Protein AF-Q9BJE9-F1 (afdb_monomer_lite)

Sequence (160 aa):
PRRQELCLFYVADTNETKKIDNENKLRDGFIKTAAAETFLAWHYYKIKNGNVASKLDEELKDICLDTDISKKVGIVKNAKGKIDEIFPNIDGKTDEKKREEFWKENGKEIWKGMLCALSYDTTKKNMDYEAQKELNSNYNYNTIKDDLADFATRPQFLRW

Structure (mmCIF, N/CA/C/O backbone):
data_AF-Q9BJE9-F1
#
_entry.id   AF-Q9BJE9-F1
#
loop_
_atom_site.group_PDB
_atom_site.id
_atom_site.type_symbol
_atom_site.label_atom_id
_atom_site.label_alt_id
_atom_site.label_comp_id
_atom_site.label_asym_id
_atom_site.label_entity_id
_atom_site.label_seq_id
_atom_site.pdbx_PDB_ins_code
_atom_site.Cartn_x
_atom_site.Cartn_y
_atom_site.Cartn_z
_atom_site.occupancy
_atom_site.B_iso_or_equiv
_atom_site.auth_seq_id
_atom_site.auth_comp_id
_atom_site.auth_asym_id
_atom_site.auth_atom_id
_atom_site.pdbx_PDB_model_num
ATOM 1 N N . PRO A 1 1 ? -10.547 2.353 -20.209 1.00 47.81 1 PRO A N 1
ATOM 2 C CA . PRO A 1 1 ? -10.636 2.869 -18.820 1.00 47.81 1 PRO A CA 1
ATOM 3 C C . PRO A 1 1 ? -9.711 2.064 -17.888 1.00 47.81 1 PRO A C 1
ATOM 5 O O . PRO A 1 1 ? -10.017 0.917 -17.588 1.00 47.81 1 PRO A O 1
ATOM 8 N N . ARG A 1 2 ? -8.562 2.636 -17.483 1.00 48.31 2 ARG A N 1
ATOM 9 C CA . ARG A 1 2 ? -7.535 1.979 -16.634 1.00 48.31 2 ARG A CA 1
ATOM 10 C C . ARG A 1 2 ? -8.103 1.443 -15.304 1.00 48.31 2 ARG A C 1
ATOM 12 O O . ARG A 1 2 ? -7.612 0.455 -14.785 1.00 48.31 2 ARG A O 1
ATOM 19 N N . ARG A 1 3 ? -9.187 2.046 -14.801 1.00 53.94 3 ARG A N 1
ATOM 20 C CA . ARG A 1 3 ? -9.791 1.779 -13.481 1.00 53.94 3 ARG A CA 1
ATOM 21 C C . ARG A 1 3 ? -10.929 0.765 -13.436 1.00 53.94 3 ARG A C 1
ATOM 23 O O . ARG A 1 3 ? -11.675 0.712 -12.464 1.00 53.94 3 ARG A O 1
ATOM 30 N N . GLN A 1 4 ? -11.081 -0.066 -14.463 1.00 47.44 4 GLN A N 1
ATOM 31 C CA . GLN A 1 4 ? -11.948 -1.238 -14.315 1.00 47.44 4 GLN A CA 1
ATOM 32 C C . GLN A 1 4 ? -11.358 -2.223 -13.284 1.00 47.44 4 GLN A C 1
ATOM 34 O O . GLN A 1 4 ? -12.118 -2.945 -12.639 1.00 47.44 4 GLN A O 1
ATOM 39 N N . GLU A 1 5 ? -10.034 -2.188 -13.044 1.00 59.75 5 GLU A N 1
ATOM 40 C CA . GLU A 1 5 ? -9.321 -3.198 -12.257 1.00 59.75 5 GLU A CA 1
ATOM 41 C C . GLU A 1 5 ? -8.317 -2.662 -11.199 1.00 59.75 5 GLU A C 1
ATOM 43 O O . GLU A 1 5 ? -7.134 -2.917 -11.303 1.00 59.75 5 GLU A O 1
ATOM 48 N N . LEU A 1 6 ? -8.771 -2.002 -10.120 1.00 70.06 6 LEU A N 1
ATOM 49 C CA . LEU A 1 6 ? -7.932 -1.719 -8.930 1.00 70.06 6 LEU A CA 1
ATOM 50 C C . LEU A 1 6 ? -7.443 -3.001 -8.217 1.00 70.06 6 LEU A C 1
ATOM 52 O O . LEU A 1 6 ? -8.275 -3.843 -7.842 1.00 70.06 6 LEU A O 1
ATOM 56 N N . CYS A 1 7 ? -6.144 -3.141 -7.971 1.00 76.25 7 CYS A N 1
ATOM 57 C CA . CYS A 1 7 ? -5.572 -4.203 -7.152 1.00 76.25 7 CYS A CA 1
ATOM 58 C C . CYS A 1 7 ? -5.843 -3.907 -5.673 1.00 76.25 7 CYS A C 1
ATOM 60 O O . CYS A 1 7 ? -5.271 -2.986 -5.113 1.00 76.25 7 CYS A O 1
ATOM 62 N N . LEU A 1 8 ? -6.729 -4.685 -5.042 1.00 79.94 8 LEU A N 1
ATOM 63 C CA . LEU A 1 8 ? -6.997 -4.669 -3.590 1.00 79.94 8 LEU A CA 1
ATOM 64 C C . LEU A 1 8 ? -6.805 -6.047 -2.958 1.00 79.94 8 LEU A C 1
ATOM 66 O O . LEU A 1 8 ? -7.255 -6.288 -1.843 1.00 79.94 8 LEU A O 1
ATOM 70 N N . PHE A 1 9 ? -6.185 -6.975 -3.687 1.00 85.88 9 PHE A N 1
ATOM 71 C CA . PHE A 1 9 ? -6.152 -8.393 -3.338 1.00 85.88 9 PHE A CA 1
ATOM 72 C C . PHE A 1 9 ? -5.727 -8.624 -1.881 1.00 85.88 9 PHE A C 1
ATOM 74 O O . PHE A 1 9 ? -6.448 -9.269 -1.128 1.00 85.88 9 PHE A O 1
ATOM 81 N N . TYR A 1 10 ? -4.637 -7.993 -1.441 1.00 89.38 10 TYR A N 1
ATOM 82 C CA . TYR A 1 10 ? -4.082 -8.206 -0.102 1.00 89.38 10 TYR A CA 1
ATOM 83 C C . TYR A 1 10 ? -4.904 -7.614 1.047 1.00 89.38 10 TYR A C 1
ATOM 85 O O . TYR A 1 10 ? -4.629 -7.941 2.196 1.00 89.38 10 TYR A O 1
ATOM 93 N N . VAL A 1 11 ? -5.902 -6.772 0.764 1.00 87.69 11 VAL A N 1
ATOM 94 C CA . VAL A 1 11 ? -6.788 -6.175 1.780 1.00 87.69 11 VAL A CA 1
ATOM 95 C C . VAL A 1 11 ? -8.262 -6.533 1.586 1.00 87.69 11 VAL A C 1
ATOM 97 O O . VAL A 1 11 ? -9.071 -6.232 2.453 1.00 87.69 11 VAL A O 1
ATOM 100 N N . ALA A 1 12 ? -8.630 -7.189 0.483 1.00 86.50 12 ALA A N 1
ATOM 101 C CA . ALA A 1 12 ? -10.023 -7.464 0.122 1.00 86.50 12 ALA A CA 1
ATOM 102 C C . ALA A 1 12 ? -10.329 -8.931 -0.207 1.00 86.50 12 ALA A C 1
ATOM 104 O O . ALA A 1 12 ? -11.498 -9.331 -0.175 1.00 86.50 12 ALA A O 1
ATOM 105 N N . ASP A 1 13 ? -9.318 -9.730 -0.560 1.00 90.19 13 ASP A N 1
ATOM 106 C CA . ASP A 1 13 ? -9.500 -11.161 -0.791 1.00 90.19 13 ASP A CA 1
ATOM 107 C C . ASP A 1 13 ? -9.857 -11.876 0.518 1.00 90.19 13 ASP A C 1
ATOM 109 O O . ASP A 1 13 ? -9.326 -11.572 1.587 1.00 90.19 13 ASP A O 1
ATOM 113 N N . THR A 1 14 ? -10.762 -12.851 0.460 1.00 88.38 14 THR A N 1
ATOM 114 C CA . THR A 1 14 ? -11.252 -13.552 1.655 1.00 88.38 14 THR A CA 1
ATOM 115 C C . THR A 1 14 ? -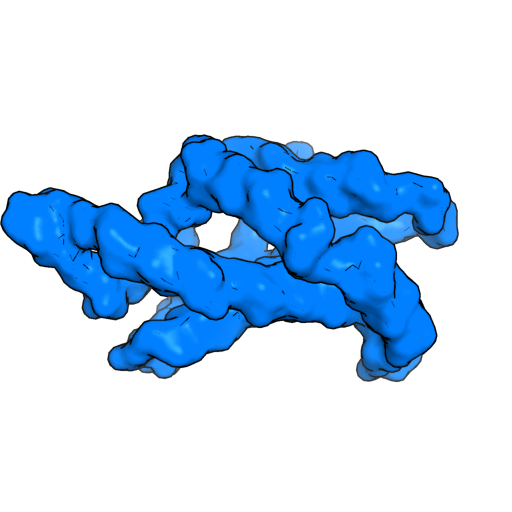10.157 -14.337 2.383 1.00 88.38 14 THR A C 1
ATOM 117 O O . THR A 1 14 ? -10.215 -14.477 3.604 1.00 88.38 14 THR A O 1
ATOM 120 N N . ASN A 1 15 ? -9.158 -14.866 1.678 1.00 90.75 15 ASN A N 1
ATOM 121 C CA . ASN A 1 15 ? -8.061 -15.605 2.300 1.00 90.75 15 ASN A CA 1
ATOM 122 C C . ASN A 1 15 ? -6.976 -14.667 2.830 1.00 90.75 15 ASN A C 1
ATOM 124 O O . ASN A 1 15 ? -6.401 -14.952 3.879 1.00 90.75 15 ASN A O 1
ATOM 128 N N . GLU A 1 16 ? -6.713 -13.552 2.148 1.00 93.06 16 GLU A N 1
ATOM 129 C CA . GLU A 1 16 ? -5.774 -12.535 2.637 1.00 93.06 16 GLU A CA 1
ATOM 130 C C . GLU A 1 16 ? -6.327 -11.794 3.859 1.00 93.06 16 GLU A C 1
ATOM 132 O O . GLU A 1 16 ? -5.644 -11.680 4.875 1.00 93.06 16 GLU A O 1
ATOM 137 N N . THR A 1 17 ? -7.597 -11.387 3.828 1.00 89.69 17 THR A N 1
ATOM 138 C CA . THR A 1 17 ? -8.245 -10.699 4.957 1.00 89.69 17 THR A CA 1
ATOM 139 C C . THR A 1 17 ? -8.275 -11.557 6.220 1.00 89.69 17 THR A C 1
ATOM 141 O O . THR A 1 17 ? -8.022 -11.044 7.303 1.00 89.69 17 THR A O 1
ATOM 144 N N . LYS A 1 18 ? -8.468 -12.877 6.136 1.00 92.12 18 LYS A N 1
ATOM 145 C CA . LYS A 1 18 ? -8.364 -13.764 7.316 1.00 92.12 18 LYS A CA 1
ATOM 146 C C . LYS A 1 18 ? -7.004 -13.705 8.017 1.00 92.12 18 LYS A C 1
ATOM 148 O O . LYS A 1 18 ? -6.923 -14.016 9.200 1.00 92.12 18 LYS A O 1
ATOM 153 N N . LYS A 1 19 ? -5.938 -13.327 7.306 1.00 93.88 19 LYS A N 1
ATOM 154 C CA . LYS A 1 19 ? -4.589 -13.211 7.875 1.00 93.88 19 LYS A CA 1
ATOM 155 C C . LYS A 1 19 ? -4.397 -11.899 8.629 1.00 93.88 19 LYS A C 1
ATOM 157 O O . LYS A 1 19 ? -3.509 -11.841 9.473 1.00 93.88 19 LYS A O 1
ATOM 162 N N . ILE A 1 20 ? -5.194 -10.872 8.329 1.00 94.62 20 ILE A N 1
ATOM 163 C CA . ILE A 1 20 ? -5.122 -9.545 8.945 1.00 94.62 20 ILE A CA 1
ATOM 164 C C . ILE A 1 20 ? -5.919 -9.573 10.253 1.00 94.62 20 ILE A C 1
ATOM 166 O O . ILE A 1 20 ? -7.144 -9.541 10.252 1.00 94.62 20 ILE A O 1
ATOM 170 N N . ASP A 1 21 ? -5.227 -9.651 11.380 1.00 94.38 21 ASP A N 1
ATOM 171 C CA . ASP A 1 21 ? -5.823 -9.658 12.725 1.00 94.38 21 ASP A CA 1
ATOM 172 C C . ASP A 1 21 ? -5.335 -8.488 13.591 1.00 94.38 21 ASP A C 1
ATOM 174 O O . ASP A 1 21 ? -5.732 -8.357 14.744 1.00 94.38 21 ASP A O 1
ATOM 178 N N . ASN A 1 22 ? -4.462 -7.642 13.045 1.00 93.62 22 ASN A N 1
ATOM 179 C CA . ASN A 1 22 ? -3.921 -6.474 13.716 1.00 93.62 22 ASN A CA 1
ATOM 180 C C . ASN A 1 22 ? -3.458 -5.421 12.700 1.00 93.62 22 ASN A C 1
ATOM 182 O O . ASN A 1 22 ? -3.340 -5.685 11.499 1.00 93.62 22 ASN A O 1
ATOM 186 N N . GLU A 1 23 ? -3.146 -4.239 13.219 1.00 92.25 23 GLU A N 1
ATOM 187 C CA . GLU A 1 23 ? -2.716 -3.074 12.452 1.00 92.25 23 GLU A CA 1
ATOM 188 C C . GLU A 1 23 ? -1.426 -3.299 11.647 1.00 92.25 23 GLU A C 1
ATOM 190 O O . GLU A 1 23 ? -1.356 -2.907 10.485 1.00 92.25 23 GLU A O 1
ATOM 195 N N . ASN A 1 24 ? -0.429 -4.005 12.196 1.00 94.19 24 ASN A N 1
ATOM 196 C CA . ASN A 1 24 ? 0.818 -4.289 11.472 1.00 94.19 24 ASN A CA 1
ATOM 197 C C . ASN A 1 24 ? 0.568 -5.146 10.226 1.00 94.19 24 ASN A C 1
ATOM 199 O O . ASN A 1 24 ? 1.144 -4.900 9.168 1.00 94.19 24 ASN A O 1
ATOM 203 N N . LYS A 1 25 ? -0.316 -6.142 10.324 1.00 95.19 25 LYS A N 1
ATOM 204 C CA . LYS A 1 25 ? -0.679 -6.967 9.165 1.00 95.19 25 LYS A CA 1
ATOM 205 C C . LYS A 1 25 ? -1.546 -6.205 8.168 1.00 95.19 25 LYS A C 1
ATOM 207 O O . LYS A 1 25 ? -1.428 -6.441 6.967 1.00 95.19 25 LYS A O 1
ATOM 212 N N . LEU A 1 26 ? -2.388 -5.290 8.649 1.00 91.69 26 LEU A N 1
ATOM 213 C CA . LEU A 1 26 ? -3.150 -4.390 7.787 1.00 91.69 26 LEU A CA 1
ATOM 214 C C . LEU A 1 26 ? -2.202 -3.477 6.995 1.00 91.69 26 LEU A C 1
ATOM 216 O O . LEU A 1 26 ? -2.323 -3.390 5.774 1.00 91.69 26 LEU A O 1
ATOM 220 N N . ARG A 1 27 ? -1.201 -2.888 7.661 1.00 92.94 27 ARG A N 1
ATOM 221 C CA . ARG A 1 27 ? -0.106 -2.139 7.027 1.00 92.94 27 ARG A CA 1
ATOM 222 C C . ARG A 1 27 ? 0.597 -2.963 5.958 1.00 92.94 27 ARG A C 1
ATOM 224 O O . ARG A 1 27 ? 0.736 -2.493 4.833 1.00 92.94 27 ARG A O 1
ATOM 231 N N . ASP A 1 28 ? 1.013 -4.188 6.270 1.00 94.06 28 ASP A N 1
ATOM 232 C CA . ASP A 1 28 ? 1.683 -5.053 5.293 1.00 94.06 28 ASP A CA 1
ATOM 233 C C . ASP A 1 28 ? 0.775 -5.350 4.082 1.00 94.06 28 ASP A C 1
ATOM 235 O O . ASP A 1 28 ? 1.245 -5.403 2.942 1.00 94.06 28 ASP A O 1
ATOM 239 N N . GLY A 1 29 ? -0.533 -5.504 4.312 1.00 91.88 29 GLY A N 1
ATOM 240 C CA . GLY A 1 29 ? -1.544 -5.621 3.262 1.00 91.88 29 GLY A CA 1
ATOM 241 C C . GLY A 1 29 ? -1.613 -4.381 2.370 1.00 91.88 29 GLY A C 1
ATOM 242 O O . GLY A 1 29 ? -1.594 -4.508 1.142 1.00 91.88 29 GLY A O 1
ATOM 243 N N . PHE A 1 30 ? -1.625 -3.183 2.958 1.00 88.12 30 PHE A N 1
ATOM 244 C CA . PHE A 1 30 ? -1.594 -1.922 2.214 1.00 88.12 30 PHE A CA 1
ATOM 245 C C . PHE A 1 30 ? -0.299 -1.736 1.419 1.00 88.12 30 PHE A C 1
ATOM 247 O O . PHE A 1 30 ? -0.372 -1.380 0.245 1.00 88.12 30 PHE A O 1
ATOM 254 N N . ILE A 1 31 ? 0.867 -2.050 1.997 1.00 89.44 31 ILE A N 1
ATOM 255 C CA . ILE A 1 31 ? 2.161 -1.995 1.295 1.00 89.44 31 ILE A CA 1
ATOM 256 C C . ILE A 1 31 ? 2.126 -2.893 0.055 1.00 89.44 31 ILE A C 1
ATOM 258 O O . ILE A 1 31 ? 2.448 -2.444 -1.045 1.00 89.44 31 ILE A O 1
ATOM 262 N N . LYS A 1 32 ? 1.699 -4.154 0.205 1.00 91.50 32 LYS A N 1
ATOM 263 C CA . LYS A 1 32 ? 1.616 -5.104 -0.916 1.00 91.50 32 LYS A CA 1
ATOM 264 C C . LYS A 1 32 ? 0.613 -4.661 -1.973 1.00 91.50 32 LYS A C 1
ATOM 266 O O . LYS A 1 32 ? 0.880 -4.796 -3.161 1.00 91.50 32 LYS A O 1
ATOM 271 N N . THR A 1 33 ? -0.526 -4.128 -1.540 1.00 86.81 33 THR A N 1
ATOM 272 C CA . THR A 1 33 ? -1.573 -3.606 -2.423 1.00 86.81 33 THR A CA 1
ATOM 273 C C . THR A 1 33 ? -1.052 -2.438 -3.258 1.00 86.81 33 THR A C 1
ATOM 275 O O . THR A 1 33 ? -1.114 -2.491 -4.484 1.00 86.81 33 THR A O 1
ATOM 278 N N . ALA A 1 34 ? -0.464 -1.430 -2.611 1.00 83.94 34 ALA A N 1
ATOM 279 C CA . ALA A 1 34 ? 0.090 -0.256 -3.277 1.00 83.94 34 ALA A CA 1
ATOM 280 C C . ALA A 1 34 ? 1.250 -0.623 -4.214 1.00 83.94 34 ALA A C 1
ATOM 282 O O . ALA A 1 34 ? 1.300 -0.152 -5.350 1.00 83.94 34 ALA A O 1
ATOM 283 N N . ALA A 1 35 ? 2.146 -1.512 -3.779 1.00 87.50 35 ALA A N 1
ATOM 284 C CA . ALA A 1 35 ? 3.241 -2.019 -4.600 1.00 87.50 35 ALA A CA 1
ATOM 285 C C . ALA A 1 35 ? 2.731 -2.785 -5.833 1.00 87.50 35 ALA A C 1
ATOM 287 O O . ALA A 1 35 ? 3.197 -2.536 -6.943 1.00 87.50 35 ALA A O 1
ATOM 288 N N . ALA A 1 36 ? 1.757 -3.684 -5.666 1.00 86.25 36 ALA A N 1
ATOM 289 C CA . ALA A 1 36 ? 1.198 -4.463 -6.767 1.00 86.25 36 ALA A CA 1
ATOM 290 C C . ALA A 1 36 ? 0.466 -3.577 -7.784 1.00 86.25 36 ALA A C 1
ATOM 292 O O . ALA A 1 36 ? 0.689 -3.728 -8.983 1.00 86.25 36 ALA A O 1
ATOM 293 N N . GLU A 1 37 ? -0.354 -2.631 -7.321 1.00 82.69 37 GLU A N 1
ATOM 294 C CA . GLU A 1 37 ? -1.018 -1.659 -8.199 1.00 82.69 37 GLU A CA 1
ATOM 295 C C . GLU A 1 37 ? 0.008 -0.819 -8.969 1.00 82.69 37 GLU A C 1
ATOM 297 O O . GLU A 1 37 ? -0.074 -0.701 -10.192 1.00 82.69 37 GLU A O 1
ATOM 302 N N . THR A 1 38 ? 1.029 -0.309 -8.272 1.00 82.12 38 THR A N 1
ATOM 303 C CA . THR A 1 38 ? 2.110 0.486 -8.876 1.00 82.12 38 THR A CA 1
ATOM 304 C C . THR A 1 38 ? 2.860 -0.317 -9.934 1.00 82.12 38 THR A C 1
ATOM 306 O O . THR A 1 38 ? 3.081 0.165 -11.044 1.00 82.12 38 THR A O 1
ATOM 309 N N . PHE A 1 39 ? 3.212 -1.566 -9.622 1.00 85.56 39 PHE A N 1
ATOM 310 C CA . PHE A 1 39 ? 3.880 -2.468 -10.552 1.00 85.56 39 PHE A CA 1
ATOM 311 C C . PHE A 1 39 ? 3.037 -2.717 -11.807 1.00 85.56 39 PHE A C 1
ATOM 313 O O . PHE A 1 39 ? 3.547 -2.592 -12.920 1.00 85.56 39 PHE A O 1
ATOM 320 N N . LEU A 1 40 ? 1.753 -3.053 -11.645 1.00 82.19 40 LEU A N 1
ATOM 321 C CA . LEU A 1 40 ? 0.847 -3.334 -12.761 1.00 82.19 40 LEU A CA 1
ATOM 322 C C . LEU A 1 40 ? 0.652 -2.099 -13.643 1.00 82.19 40 LEU A C 1
ATOM 324 O O . LEU A 1 40 ? 0.751 -2.203 -14.868 1.00 82.19 40 LEU A O 1
ATOM 328 N N . ALA A 1 41 ? 0.439 -0.931 -13.035 1.00 77.56 41 ALA A N 1
ATOM 329 C CA . ALA A 1 41 ? 0.293 0.328 -13.753 1.00 77.56 41 ALA A CA 1
ATOM 330 C C . ALA A 1 41 ? 1.565 0.690 -14.534 1.00 77.56 41 ALA A C 1
ATOM 332 O O . ALA A 1 41 ? 1.490 1.025 -15.720 1.00 77.56 41 ALA A O 1
ATOM 333 N N . TRP A 1 42 ? 2.735 0.548 -13.907 1.00 77.69 42 TRP A N 1
ATOM 334 C CA . TRP A 1 42 ? 4.027 0.795 -14.544 1.00 77.69 42 TRP A CA 1
ATOM 335 C C . TRP A 1 42 ? 4.315 -0.186 -15.681 1.00 77.69 42 TRP A C 1
ATOM 337 O O . TRP A 1 42 ? 4.754 0.198 -16.765 1.00 77.69 42 TRP A O 1
ATOM 347 N N . HIS A 1 43 ? 4.035 -1.470 -15.469 1.00 79.75 43 HIS A N 1
ATOM 348 C CA . HIS A 1 43 ? 4.216 -2.492 -16.490 1.00 79.75 43 HIS A CA 1
ATOM 349 C C . HIS A 1 43 ? 3.303 -2.247 -17.699 1.00 79.75 43 HIS A C 1
ATOM 351 O O . HIS A 1 43 ? 3.762 -2.280 -18.841 1.00 79.75 43 HIS A O 1
ATOM 357 N N . TYR A 1 44 ? 2.032 -1.921 -17.452 1.00 77.94 44 TYR A N 1
ATOM 358 C CA . TYR A 1 44 ? 1.070 -1.563 -18.492 1.00 77.94 44 TYR A CA 1
ATOM 359 C C . TYR A 1 44 ? 1.510 -0.338 -19.300 1.00 77.94 44 TYR A C 1
ATOM 361 O O . TYR A 1 44 ? 1.416 -0.340 -20.529 1.00 77.94 44 TYR A O 1
ATOM 369 N N . TYR A 1 45 ? 2.019 0.691 -18.620 1.00 74.38 45 TYR A N 1
ATOM 370 C CA . TYR A 1 45 ? 2.573 1.881 -19.258 1.00 74.38 45 TYR A CA 1
ATOM 371 C C . TYR A 1 45 ? 3.721 1.524 -20.213 1.00 74.38 45 TYR A C 1
ATOM 373 O O . TYR A 1 45 ? 3.668 1.877 -21.393 1.00 74.38 45 TYR A O 1
ATOM 381 N N . LYS A 1 46 ? 4.715 0.759 -19.737 1.00 75.38 46 LYS A N 1
ATOM 382 C CA . LYS A 1 46 ? 5.882 0.352 -20.541 1.00 75.38 46 LYS A CA 1
ATOM 383 C C . LYS A 1 46 ? 5.493 -0.448 -21.784 1.00 75.38 46 LYS A C 1
ATOM 385 O O . LYS A 1 46 ? 6.102 -0.283 -22.837 1.00 75.38 46 LYS A O 1
ATOM 390 N N . ILE A 1 47 ? 4.466 -1.294 -21.684 1.00 78.56 47 ILE A N 1
ATOM 391 C CA . ILE A 1 47 ? 3.933 -2.035 -22.839 1.00 78.56 47 ILE A CA 1
ATOM 392 C C . ILE A 1 47 ? 3.331 -1.079 -23.877 1.00 78.56 47 ILE A C 1
ATOM 394 O O . ILE A 1 47 ? 3.505 -1.285 -25.076 1.00 78.56 47 ILE A O 1
ATOM 398 N N . LYS A 1 48 ? 2.617 -0.039 -23.437 1.00 76.69 48 LYS A N 1
ATOM 399 C CA . LYS A 1 48 ? 1.899 0.876 -24.332 1.00 76.69 48 LYS A CA 1
ATOM 400 C C . LYS A 1 48 ? 2.770 1.926 -25.003 1.00 76.69 48 LYS A C 1
ATOM 402 O O . LYS A 1 48 ? 2.523 2.247 -26.160 1.00 76.69 48 LYS A O 1
ATOM 407 N N . ASN A 1 49 ? 3.742 2.469 -24.280 1.00 70.56 49 ASN A N 1
ATOM 408 C CA . ASN A 1 49 ? 4.548 3.602 -24.740 1.00 70.56 49 ASN A CA 1
ATOM 409 C C . ASN A 1 49 ? 5.956 3.182 -25.193 1.00 70.56 49 ASN A C 1
ATOM 411 O O . ASN A 1 49 ? 6.769 4.022 -25.573 1.00 70.56 49 ASN A O 1
ATOM 415 N N . GLY A 1 50 ? 6.253 1.878 -25.170 1.00 65.06 50 GLY A N 1
ATOM 416 C CA . GLY A 1 50 ? 7.615 1.374 -25.308 1.00 65.06 50 GLY A CA 1
ATOM 417 C C . GLY A 1 50 ? 8.461 1.701 -24.074 1.00 65.06 50 GLY A C 1
ATOM 418 O O . GLY A 1 50 ? 7.995 2.295 -23.104 1.00 65.06 50 GLY A O 1
ATOM 419 N N . ASN A 1 51 ? 9.741 1.324 -24.098 1.00 63.25 51 ASN A N 1
ATOM 420 C CA . ASN A 1 51 ? 10.664 1.540 -22.975 1.00 63.25 51 ASN A CA 1
ATOM 421 C C . ASN A 1 51 ? 11.153 3.006 -22.864 1.00 63.25 51 ASN A C 1
ATOM 423 O O . ASN A 1 51 ? 12.276 3.261 -22.436 1.00 63.25 51 ASN A O 1
ATOM 427 N N . VAL A 1 52 ? 10.344 3.974 -23.308 1.00 55.59 52 VAL A N 1
ATOM 428 C CA . VAL A 1 52 ? 10.671 5.405 -23.298 1.00 55.59 52 VAL A CA 1
ATOM 429 C C . VAL A 1 52 ? 10.288 5.976 -21.932 1.00 55.59 52 VAL A C 1
ATOM 431 O O . VAL A 1 52 ? 9.267 6.627 -21.764 1.00 55.59 52 VAL A O 1
ATOM 434 N N . ALA A 1 53 ? 11.097 5.670 -20.920 1.00 53.81 53 ALA A N 1
ATOM 435 C CA . ALA A 1 53 ? 10.895 6.100 -19.538 1.00 53.81 53 ALA A CA 1
ATOM 436 C C . ALA A 1 53 ? 11.469 7.509 -19.285 1.00 53.81 53 ALA A C 1
ATOM 438 O O . ALA A 1 53 ? 12.373 7.668 -18.471 1.00 53.81 53 ALA A O 1
ATOM 439 N N . SER A 1 54 ? 11.005 8.537 -20.005 1.00 53.03 54 SER A N 1
ATOM 440 C CA . SER A 1 54 ? 11.554 9.901 -19.860 1.00 53.03 54 SER A CA 1
ATOM 441 C C . SER A 1 54 ? 10.700 10.866 -19.028 1.00 53.03 54 SER A C 1
ATOM 443 O O . SER A 1 54 ? 11.153 11.979 -18.769 1.00 53.03 54 SER A O 1
ATOM 445 N N . LYS A 1 55 ? 9.504 10.471 -18.561 1.00 55.62 55 LYS A N 1
ATOM 446 C CA . LYS A 1 55 ? 8.607 11.341 -17.770 1.00 55.62 55 LYS A CA 1
ATOM 447 C C . LYS A 1 55 ? 7.933 10.648 -16.577 1.00 55.62 55 LYS A C 1
ATOM 449 O O . LYS A 1 55 ? 6.743 10.809 -16.330 1.00 55.62 55 LYS A O 1
ATOM 454 N N . LEU A 1 56 ? 8.728 9.946 -15.770 1.00 58.91 56 LEU A N 1
ATOM 455 C CA . LEU A 1 56 ? 8.244 9.279 -14.557 1.00 58.91 56 LEU A CA 1
ATOM 456 C C . LEU A 1 56 ? 7.538 10.238 -13.563 1.00 58.91 56 LEU A C 1
ATOM 458 O O . LEU A 1 56 ? 6.591 9.821 -12.909 1.00 58.91 56 LEU A O 1
ATOM 462 N N . ASP A 1 57 ? 7.922 11.521 -13.494 1.00 54.97 57 ASP A N 1
ATOM 463 C CA . ASP A 1 57 ? 7.357 12.516 -12.557 1.00 54.97 57 ASP A CA 1
ATOM 464 C C . ASP A 1 57 ? 5.873 12.848 -12.784 1.00 54.97 57 ASP A C 1
ATOM 466 O O . ASP A 1 57 ? 5.065 12.802 -11.854 1.00 54.97 57 ASP A O 1
ATOM 470 N N . GLU A 1 58 ? 5.505 13.227 -14.010 1.00 57.12 58 GLU A N 1
ATOM 471 C CA . GLU A 1 58 ? 4.123 13.599 -14.355 1.00 57.12 58 GLU A CA 1
ATOM 472 C C . GLU A 1 58 ? 3.215 12.358 -14.370 1.00 57.12 58 GLU A C 1
ATOM 474 O O . GLU A 1 58 ? 2.029 12.429 -14.049 1.00 57.12 58 GLU A O 1
ATOM 479 N N . GLU A 1 59 ? 3.790 11.199 -14.684 1.00 56.16 59 GLU A N 1
ATOM 480 C CA . GLU A 1 59 ? 3.063 9.956 -14.923 1.00 56.16 59 GLU A CA 1
ATOM 481 C C . GLU A 1 59 ? 2.890 9.111 -13.660 1.00 56.16 59 GLU A C 1
ATOM 483 O O . GLU A 1 59 ? 1.840 8.496 -13.499 1.00 56.16 59 GLU A O 1
ATOM 488 N N . LEU A 1 60 ? 3.848 9.113 -12.724 1.00 57.19 60 LEU A N 1
ATOM 489 C CA . LEU A 1 60 ? 3.655 8.540 -11.387 1.00 57.19 60 LEU A CA 1
ATOM 490 C C . LEU A 1 60 ? 2.566 9.311 -10.641 1.00 57.19 60 LEU A C 1
ATOM 492 O O . LEU A 1 60 ? 1.713 8.703 -9.994 1.00 57.19 60 LEU A O 1
ATOM 496 N N . LYS A 1 61 ? 2.550 10.640 -10.807 1.00 55.66 61 LYS A N 1
ATOM 497 C CA . LYS A 1 61 ? 1.437 11.489 -10.385 1.00 55.66 61 LYS A CA 1
ATOM 498 C C . LYS A 1 61 ? 0.138 11.030 -11.054 1.00 55.66 61 LYS A C 1
ATOM 500 O O . LYS A 1 61 ? -0.782 10.686 -10.336 1.00 55.66 61 LYS A O 1
ATOM 505 N N . ASP A 1 62 ? 0.042 10.896 -12.374 1.00 53.94 62 ASP A N 1
ATOM 506 C CA . ASP A 1 62 ? -1.207 10.433 -13.020 1.00 53.94 62 ASP A CA 1
ATOM 507 C C . ASP A 1 62 ? -1.642 9.002 -12.612 1.00 53.94 62 ASP A C 1
ATOM 509 O O . ASP A 1 62 ? -2.828 8.721 -12.426 1.00 53.94 62 ASP A O 1
ATOM 513 N N . ILE A 1 63 ? -0.690 8.085 -12.415 1.00 54.22 63 ILE A N 1
ATOM 514 C CA . ILE A 1 63 ? -0.926 6.704 -11.964 1.00 54.22 63 ILE A CA 1
ATOM 515 C C . ILE A 1 63 ? -1.456 6.669 -10.524 1.00 54.22 63 ILE A C 1
ATOM 517 O O . ILE A 1 63 ? -2.373 5.898 -10.236 1.00 54.22 63 ILE A O 1
ATOM 521 N N . CYS A 1 64 ? -0.920 7.511 -9.637 1.00 51.44 64 CYS A N 1
ATOM 522 C CA . CYS A 1 64 ? -1.324 7.567 -8.232 1.00 51.44 64 CYS A CA 1
ATOM 523 C C . CYS A 1 64 ? -2.563 8.454 -8.002 1.00 51.44 64 CYS A C 1
ATOM 525 O O . CYS A 1 64 ? -3.365 8.147 -7.127 1.00 51.44 64 CYS A O 1
ATOM 527 N N . LEU A 1 65 ? -2.739 9.533 -8.777 1.00 47.91 65 LEU A N 1
ATOM 528 C CA . LEU A 1 65 ? -3.691 10.627 -8.515 1.00 47.91 65 LEU A CA 1
ATOM 529 C C . LEU A 1 65 ? -5.029 10.525 -9.249 1.00 47.91 65 LEU A C 1
ATOM 531 O O . LEU A 1 65 ? -5.955 11.277 -8.926 1.00 47.91 65 LEU A O 1
ATOM 535 N N . ASP A 1 66 ? -5.156 9.648 -10.244 1.00 46.16 66 ASP A N 1
ATOM 536 C CA . ASP A 1 66 ? -6.446 9.474 -10.903 1.00 46.16 66 ASP A CA 1
ATOM 537 C C . ASP A 1 66 ? -7.490 9.054 -9.821 1.00 46.16 66 ASP A C 1
ATOM 539 O O . ASP A 1 66 ? -7.153 8.477 -8.775 1.00 46.16 66 ASP A O 1
ATOM 543 N N . THR A 1 67 ? -8.755 9.434 -9.965 1.00 46.47 67 THR A N 1
ATOM 544 C CA . THR A 1 67 ? -9.658 9.623 -8.802 1.00 46.47 67 THR A CA 1
ATOM 545 C C . THR A 1 67 ? -10.917 8.756 -8.842 1.00 46.47 67 THR A C 1
ATOM 547 O O . THR A 1 67 ? -11.729 8.806 -7.923 1.00 46.47 67 THR A O 1
ATOM 550 N N . ASP A 1 68 ? -11.089 7.907 -9.862 1.00 45.75 68 ASP A N 1
ATOM 551 C CA . ASP A 1 68 ? -12.365 7.204 -10.061 1.00 45.75 68 ASP A CA 1
ATOM 552 C C . ASP A 1 68 ? -12.352 5.712 -9.665 1.00 45.75 68 ASP A C 1
ATOM 554 O O . ASP A 1 68 ? -12.089 4.832 -10.478 1.00 45.75 68 ASP A O 1
ATOM 558 N N . ILE A 1 69 ? -12.645 5.405 -8.397 1.00 51.94 69 ILE A N 1
ATOM 559 C CA . ILE A 1 69 ? -12.737 4.020 -7.860 1.00 51.94 69 ILE A CA 1
ATOM 560 C C . ILE A 1 69 ? -14.195 3.516 -7.827 1.00 51.94 69 ILE A C 1
ATOM 562 O O . ILE A 1 69 ? -14.502 2.428 -7.336 1.00 51.94 69 ILE A O 1
ATOM 566 N N . SER A 1 70 ? -15.119 4.271 -8.426 1.00 48.25 70 SER A N 1
ATOM 567 C CA . SER A 1 70 ? -16.570 4.101 -8.282 1.00 48.25 70 SER A CA 1
ATOM 568 C C . SER A 1 70 ? -17.156 2.767 -8.786 1.00 48.25 70 SER A C 1
ATOM 570 O O . SER A 1 70 ? -18.339 2.509 -8.570 1.00 48.25 70 SER A O 1
ATOM 572 N N . LYS A 1 71 ? -16.371 1.878 -9.419 1.00 49.62 71 LYS A N 1
ATOM 573 C CA . LYS A 1 71 ? -16.894 0.712 -10.164 1.00 49.62 71 LYS A CA 1
ATOM 574 C C . LYS A 1 71 ? -16.677 -0.684 -9.566 1.00 49.62 71 LYS A C 1
ATOM 576 O O . LYS A 1 71 ? -17.053 -1.657 -10.212 1.00 49.62 71 LYS A O 1
ATOM 581 N N . LYS A 1 72 ? -16.156 -0.843 -8.344 1.00 58.09 72 LYS A N 1
ATOM 582 C CA . LYS A 1 72 ? -15.905 -2.184 -7.759 1.00 58.09 72 LYS A CA 1
ATOM 583 C C . LYS A 1 72 ? -16.769 -2.523 -6.546 1.00 58.09 72 LYS A C 1
ATOM 585 O O . LYS A 1 72 ? -16.266 -2.735 -5.445 1.00 58.09 72 LYS A O 1
ATOM 590 N N . VAL A 1 73 ? -18.078 -2.622 -6.759 1.00 61.00 73 VAL A N 1
ATOM 591 C CA . VAL A 1 73 ? -19.043 -3.082 -5.745 1.00 61.00 73 VAL A CA 1
ATOM 592 C C . VAL A 1 73 ? -18.697 -4.524 -5.334 1.00 61.00 73 VAL A C 1
ATOM 594 O O . VAL A 1 73 ? -18.846 -5.446 -6.125 1.00 61.00 73 VAL A O 1
ATOM 597 N N . GLY A 1 74 ? -18.172 -4.725 -4.120 1.00 71.44 74 GLY A N 1
ATOM 598 C CA . GLY A 1 74 ? -17.787 -6.046 -3.590 1.00 71.44 74 GLY A CA 1
ATOM 599 C C . GLY A 1 74 ? -16.389 -6.068 -2.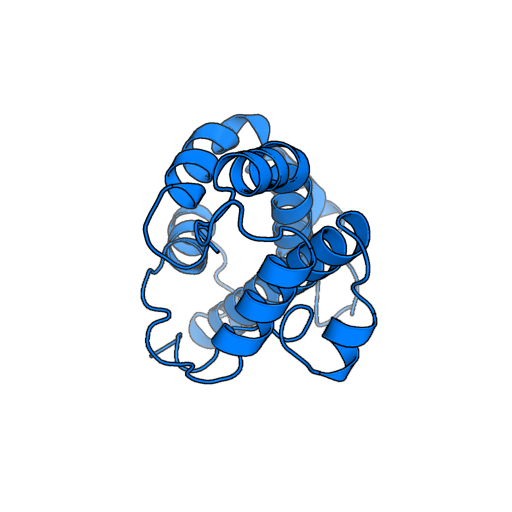969 1.00 71.44 74 GLY A C 1
ATOM 600 O O . GLY A 1 74 ? -16.265 -6.073 -1.751 1.00 71.44 74 GLY A O 1
ATOM 601 N N . ILE A 1 75 ? -15.333 -6.003 -3.786 1.00 75.19 75 ILE A N 1
ATOM 602 C CA . ILE A 1 75 ? -13.930 -5.997 -3.311 1.00 75.19 75 ILE A CA 1
ATOM 603 C C . ILE A 1 75 ? -13.669 -4.786 -2.401 1.00 75.19 75 ILE A C 1
ATOM 605 O O . ILE A 1 75 ? -13.092 -4.907 -1.325 1.00 75.19 75 ILE A O 1
ATOM 609 N N . VAL A 1 76 ? -14.196 -3.626 -2.789 1.00 76.00 76 VAL A N 1
ATOM 610 C CA . VAL A 1 76 ? -14.206 -2.404 -1.973 1.00 76.00 76 VAL A CA 1
ATOM 611 C C . VAL A 1 76 ? -14.893 -2.621 -0.624 1.00 76.00 76 VAL A C 1
ATOM 613 O O . VAL A 1 76 ? -14.398 -2.179 0.408 1.00 76.00 76 VAL A O 1
ATOM 616 N N . LYS A 1 77 ? -16.026 -3.331 -0.619 1.00 80.75 77 LYS A N 1
ATOM 617 C CA . LYS A 1 77 ? -16.788 -3.610 0.601 1.00 80.75 77 LYS A CA 1
ATOM 618 C C . LYS A 1 77 ? -16.000 -4.522 1.541 1.00 80.75 77 LYS A C 1
ATOM 620 O O . LYS A 1 77 ? -16.032 -4.289 2.742 1.00 80.75 77 LYS A O 1
ATOM 625 N N . ASN A 1 78 ? -15.287 -5.512 1.005 1.00 84.69 78 ASN A N 1
ATOM 626 C CA . ASN A 1 78 ? -14.444 -6.403 1.801 1.00 84.69 78 ASN A CA 1
ATOM 627 C C . ASN A 1 78 ? -13.265 -5.652 2.426 1.00 84.69 78 ASN A C 1
ATOM 629 O O . ASN A 1 78 ? -13.048 -5.783 3.625 1.00 84.69 78 ASN A O 1
ATOM 633 N N . ALA A 1 79 ? -12.557 -4.831 1.639 1.00 84.31 79 ALA A N 1
ATOM 634 C CA . ALA A 1 79 ? -11.485 -3.982 2.160 1.00 84.31 79 ALA A CA 1
ATOM 635 C C . ALA A 1 79 ? -11.997 -3.068 3.272 1.00 84.31 79 ALA A C 1
ATOM 637 O O . ALA A 1 79 ? -11.445 -3.063 4.367 1.00 84.31 79 ALA A O 1
ATOM 638 N N . LYS A 1 80 ? -13.107 -2.365 3.020 1.00 83.25 80 LYS A N 1
ATOM 639 C CA . LYS A 1 80 ? -13.734 -1.500 4.018 1.00 83.25 80 LYS A CA 1
ATOM 640 C C . LYS A 1 80 ? -14.110 -2.270 5.283 1.00 83.25 80 LYS A C 1
ATOM 642 O O . LYS A 1 80 ? -13.740 -1.851 6.369 1.00 83.25 80 LYS A O 1
ATOM 647 N N . GLY A 1 81 ? -14.805 -3.399 5.142 1.00 85.69 81 GLY A N 1
ATOM 648 C CA . GLY A 1 81 ? -15.191 -4.229 6.282 1.00 85.69 81 GLY A CA 1
ATOM 649 C C . GLY A 1 81 ? -13.978 -4.661 7.096 1.00 85.69 81 GLY A C 1
ATOM 650 O O . GLY A 1 81 ? -14.017 -4.627 8.320 1.00 85.69 81 GLY A O 1
ATOM 651 N N . LYS A 1 82 ? -12.865 -4.972 6.425 1.00 88.44 82 LYS A N 1
ATOM 652 C CA . LYS A 1 82 ? -11.645 -5.355 7.117 1.00 88.44 82 LYS A CA 1
ATOM 653 C C . LYS A 1 82 ? -10.987 -4.210 7.879 1.00 88.44 82 LYS A C 1
ATOM 655 O O . LYS A 1 82 ? -10.507 -4.408 8.990 1.00 88.44 82 LYS A O 1
ATOM 660 N N . ILE A 1 83 ? -10.966 -3.024 7.288 1.00 87.00 83 ILE A N 1
ATOM 661 C CA . ILE A 1 83 ? -10.451 -1.825 7.949 1.00 87.00 83 ILE A CA 1
ATOM 662 C C . ILE A 1 83 ? -11.343 -1.467 9.145 1.00 87.00 83 ILE A C 1
ATOM 664 O O . ILE A 1 83 ? -10.823 -1.173 10.215 1.00 87.00 83 ILE A O 1
ATOM 668 N N . ASP A 1 84 ? -12.667 -1.576 9.000 1.00 86.62 84 ASP A N 1
ATOM 669 C CA . ASP A 1 84 ? -13.637 -1.355 10.078 1.00 86.62 84 ASP A CA 1
ATOM 670 C C . ASP A 1 84 ? -13.479 -2.383 11.225 1.00 86.62 84 ASP A C 1
ATOM 672 O O . ASP A 1 84 ? -13.716 -2.040 12.378 1.00 86.62 84 ASP A O 1
ATOM 676 N N . GLU A 1 85 ? -13.049 -3.623 10.954 1.00 89.44 85 GLU A N 1
ATOM 677 C CA . GLU A 1 85 ? -12.716 -4.608 12.002 1.00 89.44 85 GLU A CA 1
ATOM 678 C C . GLU A 1 85 ? -11.485 -4.199 12.828 1.00 89.44 85 GLU A C 1
ATOM 680 O O . GLU A 1 85 ? -11.466 -4.394 14.043 1.00 89.44 85 GLU A O 1
ATOM 685 N N . ILE A 1 86 ? -10.453 -3.651 12.178 1.00 90.44 86 ILE A N 1
ATOM 686 C CA . ILE A 1 86 ? -9.204 -3.229 12.837 1.00 90.44 86 ILE A CA 1
ATOM 687 C C . ILE A 1 86 ? -9.372 -1.874 13.536 1.00 90.44 86 ILE A C 1
ATOM 689 O O . ILE A 1 86 ? -8.875 -1.677 14.645 1.00 90.44 86 ILE A O 1
ATOM 693 N N . PHE A 1 87 ? -10.113 -0.958 12.912 1.00 88.19 87 PHE A N 1
ATOM 694 C CA . PHE A 1 87 ? -10.443 0.368 13.426 1.00 88.19 87 PHE A CA 1
ATOM 695 C C . PHE A 1 87 ? -11.962 0.483 13.615 1.00 88.19 87 PHE A C 1
ATOM 697 O O . PHE A 1 87 ? -12.644 1.081 12.767 1.00 88.19 87 PHE A O 1
ATOM 704 N N . PRO A 1 88 ? -12.498 -0.100 14.705 1.00 84.06 88 PRO A N 1
ATOM 705 C CA . PRO A 1 88 ? -13.930 -0.144 14.953 1.00 84.06 88 PRO A CA 1
ATOM 706 C C . PRO A 1 88 ? -14.518 1.254 15.106 1.00 84.06 88 PRO A C 1
ATOM 708 O O . PRO A 1 88 ? -13.911 2.155 15.685 1.00 84.06 88 PRO A O 1
ATOM 711 N N . ASN A 1 89 ? -15.738 1.407 14.598 1.00 80.25 89 ASN A N 1
ATOM 712 C CA . ASN A 1 89 ? -16.507 2.639 14.713 1.00 80.25 89 ASN A CA 1
ATOM 713 C C . ASN A 1 89 ? -16.826 2.952 16.186 1.00 80.25 89 ASN A C 1
ATOM 715 O O . ASN A 1 89 ? -17.201 2.060 16.949 1.00 80.25 89 ASN A O 1
ATOM 719 N N . ILE A 1 90 ? -16.749 4.229 16.557 1.00 77.19 90 ILE A N 1
ATOM 720 C CA . ILE A 1 90 ? -17.148 4.751 17.868 1.00 77.19 90 ILE A CA 1
ATOM 721 C C . ILE A 1 90 ? -18.526 5.400 17.701 1.00 77.19 90 ILE A C 1
ATOM 723 O O . ILE A 1 90 ? -18.703 6.277 16.858 1.00 77.19 90 ILE A O 1
ATOM 727 N N . ASP A 1 91 ? -19.527 4.935 18.453 1.00 80.62 91 ASP A N 1
ATOM 728 C CA . ASP A 1 91 ? -20.912 5.440 18.408 1.00 80.62 91 ASP A CA 1
ATOM 729 C C . ASP A 1 91 ? -21.533 5.468 16.996 1.00 80.62 91 ASP A C 1
ATOM 731 O O . ASP A 1 91 ? -22.246 6.395 16.606 1.00 80.62 91 ASP A O 1
ATOM 735 N N . GLY A 1 92 ? -21.232 4.444 16.191 1.00 74.00 92 GLY A N 1
ATOM 736 C CA . GLY A 1 92 ? -21.715 4.333 14.810 1.00 74.00 92 GLY A CA 1
ATOM 737 C C . GLY A 1 92 ? -21.020 5.271 13.817 1.00 74.00 92 GLY A C 1
ATOM 738 O O . GLY A 1 92 ? -21.406 5.302 12.648 1.00 74.00 92 GLY A O 1
ATOM 739 N N . LYS A 1 93 ? -19.986 6.002 14.252 1.00 74.31 93 LYS A N 1
ATOM 740 C CA . LYS A 1 93 ? -19.145 6.858 13.411 1.00 74.31 93 LYS A CA 1
ATOM 741 C C . LYS A 1 93 ? -17.757 6.260 13.245 1.00 74.31 93 LYS A C 1
ATOM 743 O O . LYS A 1 93 ? -17.214 5.644 14.158 1.00 74.31 93 LYS A O 1
ATOM 748 N N . THR A 1 94 ? -17.176 6.466 12.073 1.00 75.81 94 THR A N 1
ATOM 749 C CA . THR A 1 94 ? -15.782 6.114 11.812 1.00 75.81 94 THR A CA 1
ATOM 750 C C . THR A 1 94 ? -14.858 6.857 12.774 1.00 75.81 94 THR A C 1
ATOM 752 O O . THR A 1 94 ? -14.987 8.068 12.945 1.00 75.81 94 THR A O 1
ATOM 755 N N . ASP A 1 95 ? -13.926 6.132 13.397 1.00 79.88 95 ASP A N 1
ATOM 756 C CA . ASP A 1 95 ? -12.829 6.725 14.169 1.00 79.88 95 ASP A CA 1
ATOM 757 C C . ASP A 1 95 ? -11.793 7.308 13.194 1.00 79.88 95 ASP A C 1
ATOM 759 O O . ASP A 1 95 ? -10.768 6.696 12.887 1.00 79.88 95 ASP A O 1
ATOM 763 N N . GLU A 1 96 ? -12.123 8.473 12.628 1.00 77.69 96 GLU A N 1
ATOM 764 C CA . GLU A 1 96 ? -11.292 9.164 11.634 1.00 77.69 96 GLU A CA 1
ATOM 765 C C . GLU A 1 96 ? -9.895 9.457 12.187 1.00 77.69 96 GLU A C 1
ATOM 767 O O . GLU A 1 96 ? -8.907 9.309 11.473 1.00 77.69 96 GLU A O 1
ATOM 772 N N . LYS A 1 97 ? -9.796 9.766 13.486 1.00 81.75 97 LYS A N 1
ATOM 773 C CA . LYS A 1 97 ? -8.527 10.079 14.143 1.00 81.75 97 LYS A CA 1
ATOM 774 C C . LYS A 1 97 ? -7.550 8.904 14.093 1.00 81.75 97 LYS A C 1
ATOM 776 O O . LYS A 1 97 ? -6.403 9.102 13.702 1.00 81.75 97 LYS A O 1
ATOM 781 N N . LYS A 1 98 ? -7.988 7.685 14.427 1.00 82.44 98 LYS A N 1
ATOM 782 C CA . LYS A 1 98 ? -7.110 6.502 14.346 1.00 82.44 98 LYS A CA 1
ATOM 783 C C . LYS A 1 98 ? -6.663 6.193 12.926 1.00 82.44 98 LYS A C 1
ATOM 785 O O . LYS A 1 98 ? -5.517 5.813 12.713 1.00 82.44 98 LYS A O 1
ATOM 790 N N . ARG A 1 99 ? -7.552 6.357 11.945 1.00 82.25 99 ARG A N 1
ATOM 791 C CA . ARG A 1 99 ? -7.210 6.125 10.534 1.00 82.25 99 ARG A CA 1
ATOM 792 C C . ARG A 1 99 ? -6.204 7.162 10.042 1.00 82.25 99 ARG A C 1
ATOM 794 O O . ARG A 1 99 ? -5.243 6.808 9.367 1.00 82.25 99 ARG A O 1
ATOM 801 N N . GLU A 1 100 ? -6.370 8.425 10.428 1.00 79.00 100 GLU A N 1
ATOM 802 C CA . GLU A 1 100 ? -5.377 9.466 10.160 1.00 79.00 100 GLU A CA 1
ATOM 803 C C . GLU A 1 100 ? -4.018 9.163 10.801 1.00 79.00 100 GLU A C 1
ATOM 805 O O . GLU A 1 100 ? -2.989 9.351 10.153 1.00 79.00 100 GLU A O 1
ATOM 810 N N . GLU A 1 101 ? -3.999 8.726 12.062 1.00 83.62 101 GLU A N 1
ATOM 811 C CA . GLU A 1 101 ? -2.774 8.333 12.771 1.00 83.62 101 GLU A CA 1
ATOM 812 C C . GLU A 1 101 ? -2.085 7.165 12.056 1.00 83.62 101 GLU A C 1
ATOM 814 O O . GLU A 1 101 ? -0.906 7.276 11.716 1.00 83.62 101 GLU A O 1
ATOM 819 N N . PHE A 1 102 ? -2.838 6.127 11.681 1.00 85.00 102 PHE A N 1
ATOM 820 C CA . PHE A 1 102 ? -2.335 5.012 10.880 1.00 85.00 102 PHE A CA 1
ATOM 821 C C . PHE A 1 102 ? -1.660 5.487 9.587 1.00 85.00 102 PHE A C 1
ATOM 823 O O . PHE A 1 102 ? -0.536 5.078 9.287 1.00 85.00 102 PHE A O 1
ATOM 830 N N . TRP A 1 103 ? -2.303 6.366 8.815 1.00 80.62 103 TRP A N 1
ATOM 831 C CA . TRP A 1 103 ? -1.726 6.877 7.568 1.00 80.62 103 TRP A CA 1
ATOM 832 C C . TRP A 1 103 ? -0.494 7.757 7.804 1.00 80.62 103 TRP A C 1
ATOM 834 O O . TRP A 1 103 ? 0.478 7.651 7.052 1.00 80.62 103 TRP A O 1
ATOM 844 N N . LYS A 1 104 ? -0.489 8.583 8.858 1.00 80.62 104 LYS A N 1
ATOM 845 C CA . LYS A 1 104 ? 0.671 9.408 9.244 1.00 80.62 104 LYS A CA 1
ATOM 846 C C . LYS A 1 104 ? 1.879 8.547 9.613 1.00 80.62 104 LYS A C 1
ATOM 848 O O . LYS A 1 104 ? 2.998 8.869 9.214 1.00 80.62 104 LYS A O 1
ATOM 853 N N . GLU A 1 105 ? 1.656 7.455 10.337 1.00 86.62 105 GLU A N 1
ATOM 854 C CA . GLU A 1 105 ? 2.714 6.542 10.775 1.00 86.62 105 GLU A CA 1
ATOM 855 C C . GLU A 1 105 ? 3.231 5.655 9.638 1.00 86.62 105 GLU A C 1
ATOM 857 O O . GLU A 1 105 ? 4.436 5.423 9.519 1.00 86.62 105 GLU A O 1
ATOM 862 N N . ASN A 1 106 ? 2.336 5.184 8.768 1.00 83.88 106 ASN A N 1
ATOM 863 C CA . ASN A 1 106 ? 2.646 4.116 7.816 1.00 83.88 106 ASN A CA 1
ATOM 864 C C . ASN A 1 106 ? 2.812 4.582 6.365 1.00 83.88 106 ASN A C 1
ATOM 866 O O . ASN A 1 106 ? 3.367 3.841 5.547 1.00 83.88 106 ASN A O 1
ATOM 870 N N . GLY A 1 107 ? 2.395 5.807 6.030 1.00 80.56 107 GLY A N 1
ATOM 871 C CA . GLY A 1 107 ? 2.439 6.344 4.666 1.00 80.56 107 GLY A CA 1
ATOM 872 C C . GLY A 1 107 ? 3.829 6.276 4.029 1.00 80.56 107 GLY A C 1
ATOM 873 O O . GLY A 1 107 ? 3.959 5.953 2.849 1.00 80.56 107 GLY A O 1
ATOM 874 N N . LYS A 1 108 ? 4.885 6.465 4.830 1.00 84.62 108 LYS A N 1
ATOM 875 C CA . LYS A 1 108 ? 6.279 6.346 4.382 1.00 84.62 108 LYS A CA 1
ATOM 876 C C . LYS A 1 108 ? 6.639 4.948 3.887 1.00 84.62 108 LYS A C 1
ATOM 878 O O . LYS A 1 108 ? 7.281 4.813 2.846 1.00 84.62 108 LYS A O 1
ATOM 883 N N . GLU A 1 109 ? 6.252 3.912 4.622 1.00 87.69 109 GLU A N 1
ATOM 884 C CA . GLU A 1 109 ? 6.577 2.530 4.254 1.00 87.69 109 GLU A CA 1
ATOM 885 C C . GLU A 1 109 ? 5.728 2.055 3.070 1.00 87.69 109 GLU A C 1
ATOM 887 O O . GLU A 1 109 ? 6.226 1.342 2.199 1.00 87.69 109 GLU A O 1
ATOM 892 N N . ILE A 1 110 ? 4.478 2.521 2.976 1.00 84.62 110 ILE A N 1
ATOM 893 C CA . ILE A 1 110 ? 3.615 2.290 1.809 1.00 84.62 110 ILE A CA 1
ATOM 894 C C . ILE A 1 110 ? 4.244 2.915 0.560 1.00 84.62 110 ILE A C 1
ATOM 896 O O . ILE A 1 110 ? 4.417 2.224 -0.446 1.00 84.62 110 ILE A O 1
ATOM 900 N N . TRP A 1 111 ? 4.688 4.172 0.649 1.00 82.81 111 TRP A N 1
ATOM 901 C CA . TRP A 1 111 ? 5.393 4.849 -0.440 1.00 82.81 111 TRP A CA 1
ATOM 902 C C . TRP A 1 111 ? 6.676 4.121 -0.8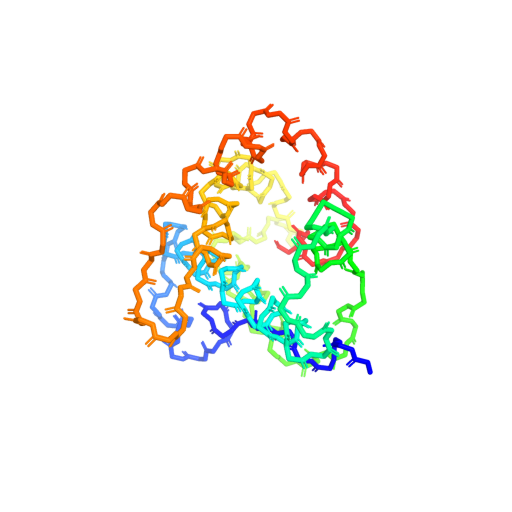52 1.00 82.81 111 TRP A C 1
ATOM 904 O O . TRP A 1 111 ? 6.919 3.873 -2.033 1.00 82.81 111 TRP A O 1
ATOM 914 N N . LYS A 1 112 ? 7.485 3.696 0.121 1.00 86.31 112 LYS A N 1
ATOM 915 C CA . LYS A 1 112 ? 8.696 2.907 -0.134 1.00 86.31 112 LYS A CA 1
ATOM 916 C C . LYS A 1 112 ? 8.386 1.589 -0.853 1.00 86.31 112 LYS A C 1
ATOM 918 O O . LYS A 1 112 ? 9.142 1.183 -1.736 1.00 86.31 112 LYS A O 1
ATOM 923 N N . GLY A 1 113 ? 7.271 0.939 -0.516 1.00 89.00 113 GLY A N 1
ATOM 924 C CA . GLY A 1 113 ? 6.767 -0.233 -1.235 1.00 89.00 113 GLY A CA 1
ATOM 925 C C . GLY A 1 113 ? 6.468 0.059 -2.708 1.00 89.00 113 GLY A C 1
ATOM 926 O O . GLY A 1 113 ? 6.857 -0.722 -3.577 1.00 89.00 113 GLY A O 1
ATOM 927 N N . MET A 1 114 ? 5.851 1.206 -2.999 1.00 85.25 114 MET A N 1
ATOM 928 C CA . MET A 1 114 ? 5.580 1.660 -4.369 1.00 85.25 114 MET A CA 1
ATOM 929 C C . MET A 1 114 ? 6.877 1.915 -5.152 1.00 85.25 114 MET A C 1
ATOM 931 O O . MET A 1 114 ? 7.028 1.409 -6.262 1.00 85.25 114 MET A O 1
ATOM 935 N N . LEU A 1 115 ? 7.858 2.612 -4.566 1.00 86.19 115 LEU A N 1
ATOM 936 C CA . LEU A 1 115 ? 9.164 2.827 -5.211 1.00 86.19 115 LEU A CA 1
ATOM 937 C C . LEU A 1 115 ? 9.905 1.508 -5.473 1.00 86.19 115 LEU A C 1
ATOM 939 O O . LEU A 1 115 ? 10.495 1.316 -6.537 1.00 86.19 115 LEU A O 1
ATOM 943 N N . CYS A 1 116 ? 9.829 0.564 -4.531 1.00 90.25 116 CYS A N 1
ATOM 944 C CA . CYS A 1 116 ? 10.386 -0.774 -4.707 1.00 90.25 116 CYS A CA 1
ATOM 945 C C . CYS A 1 116 ? 9.756 -1.491 -5.914 1.00 90.25 116 CYS A C 1
ATOM 947 O O . CYS A 1 116 ? 10.474 -2.060 -6.738 1.00 90.25 116 CYS A O 1
ATOM 949 N N . ALA A 1 117 ? 8.434 -1.394 -6.080 1.00 88.69 117 ALA A N 1
ATOM 950 C CA . ALA A 1 117 ? 7.732 -1.965 -7.226 1.00 88.69 117 ALA A CA 1
ATOM 951 C C . ALA A 1 117 ? 8.175 -1.367 -8.575 1.00 88.69 117 ALA A C 1
ATO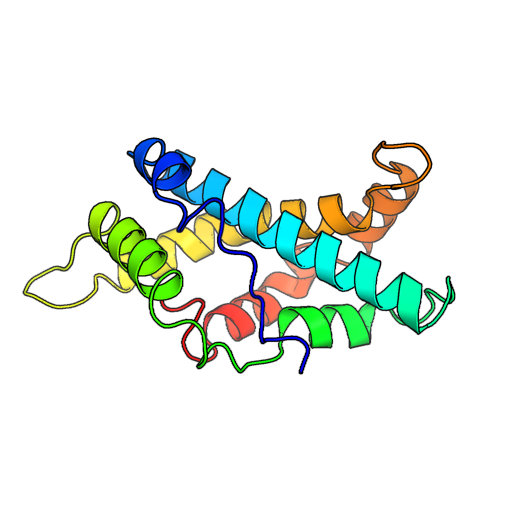M 953 O O . ALA A 1 117 ? 8.296 -2.101 -9.558 1.00 88.69 117 ALA A O 1
ATOM 954 N N . LEU A 1 118 ? 8.466 -0.063 -8.625 1.00 86.25 118 LEU A N 1
ATOM 955 C CA . LEU A 1 118 ? 8.971 0.606 -9.832 1.00 86.25 118 LEU A CA 1
ATOM 956 C C . LEU A 1 118 ? 10.377 0.131 -10.225 1.00 86.25 118 LEU A C 1
ATOM 958 O O . LEU A 1 118 ? 10.668 0.009 -11.416 1.00 86.25 118 LEU A O 1
ATOM 962 N N . SER A 1 119 ? 11.218 -0.189 -9.236 1.00 89.75 119 SER A N 1
ATOM 963 C CA . SER A 1 119 ? 12.576 -0.719 -9.443 1.00 89.75 119 SER A CA 1
ATOM 964 C C . SER A 1 119 ? 12.637 -2.203 -9.828 1.00 89.75 119 SER A 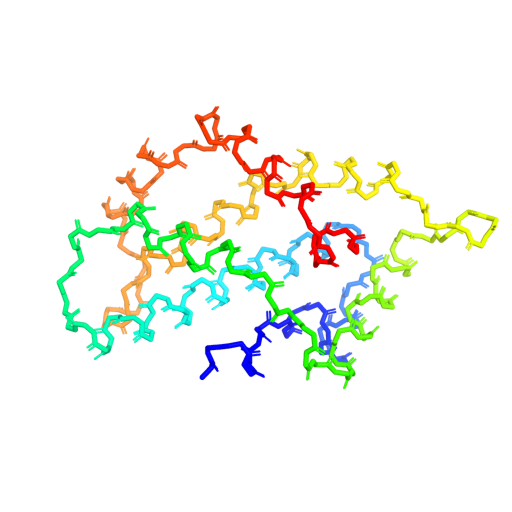C 1
ATOM 966 O O . SER A 1 119 ? 13.722 -2.728 -10.065 1.00 89.75 119 SER A O 1
ATOM 968 N N . TYR A 1 120 ? 11.510 -2.921 -9.870 1.00 89.69 120 TYR A N 1
ATOM 969 C CA . TYR A 1 120 ? 11.528 -4.351 -10.176 1.00 89.69 120 TYR A CA 1
ATOM 970 C C . TYR A 1 120 ? 11.737 -4.615 -11.677 1.00 89.69 120 TYR A C 1
ATOM 972 O O . TYR A 1 120 ? 10.917 -4.239 -12.524 1.00 89.69 120 TYR A O 1
ATOM 980 N N . ASP A 1 121 ? 12.817 -5.322 -12.008 1.00 85.81 121 ASP A N 1
ATOM 981 C CA . ASP A 1 121 ? 13.119 -5.769 -13.363 1.00 85.81 121 ASP A CA 1
ATOM 982 C C . ASP A 1 121 ? 12.440 -7.121 -13.623 1.00 85.81 121 ASP A C 1
ATOM 984 O O . ASP A 1 121 ? 12.843 -8.171 -13.116 1.00 85.81 121 ASP A O 1
ATOM 988 N N . THR A 1 122 ? 11.405 -7.107 -14.461 1.00 85.44 122 THR A N 1
ATOM 989 C CA . THR A 1 122 ? 10.639 -8.308 -14.821 1.00 85.44 122 THR A CA 1
ATOM 990 C C . THR A 1 122 ? 11.420 -9.298 -15.679 1.00 85.44 122 THR A C 1
ATOM 992 O O . THR A 1 122 ? 11.068 -10.476 -15.710 1.00 85.44 122 THR A O 1
ATOM 995 N N . THR A 1 123 ? 12.463 -8.845 -16.382 1.00 86.19 123 THR A N 1
ATOM 996 C CA . THR A 1 123 ? 13.304 -9.706 -17.228 1.00 86.19 123 THR A CA 1
ATOM 997 C C . THR A 1 123 ? 14.297 -10.488 -16.379 1.00 86.19 123 THR A C 1
ATOM 999 O O . THR A 1 123 ? 14.382 -11.710 -16.491 1.00 86.19 123 THR A O 1
ATOM 1002 N N . LYS A 1 124 ? 14.976 -9.797 -15.457 1.00 89.12 124 LYS A N 1
ATOM 1003 C CA . LYS A 1 124 ? 15.921 -10.396 -14.503 1.00 89.12 124 LYS A CA 1
ATOM 1004 C C . LYS A 1 124 ? 15.225 -11.047 -13.309 1.00 89.12 124 LYS A C 1
ATOM 1006 O O . LYS A 1 124 ? 15.866 -11.777 -12.559 1.00 89.12 124 LYS A O 1
ATOM 1011 N N . LYS A 1 125 ? 13.925 -10.784 -13.135 1.00 88.00 125 LYS A N 1
ATOM 1012 C CA . LYS A 1 125 ? 13.100 -11.211 -11.994 1.00 88.00 125 LYS A CA 1
ATOM 1013 C C . LYS A 1 125 ? 13.707 -10.809 -10.650 1.00 88.00 125 LYS A C 1
ATOM 1015 O O . LYS A 1 125 ? 13.608 -11.545 -9.669 1.00 88.00 125 LYS A O 1
ATOM 1020 N N . ASN A 1 126 ? 14.336 -9.641 -10.611 1.00 90.19 126 ASN A N 1
ATOM 1021 C CA . ASN A 1 126 ? 15.000 -9.128 -9.425 1.00 90.19 126 ASN A CA 1
ATOM 1022 C C . ASN A 1 126 ? 14.846 -7.607 -9.345 1.00 90.19 126 ASN A C 1
ATOM 1024 O O . ASN A 1 126 ? 14.516 -6.948 -10.330 1.00 90.19 126 ASN A O 1
ATOM 1028 N N . MET A 1 127 ? 15.085 -7.054 -8.164 1.00 88.62 127 MET A N 1
ATOM 1029 C CA . MET A 1 127 ? 15.157 -5.614 -7.966 1.00 88.62 127 MET A CA 1
ATOM 1030 C C . MET A 1 127 ? 16.394 -5.047 -8.674 1.00 88.62 127 MET A C 1
ATOM 1032 O O . MET A 1 127 ? 17.500 -5.566 -8.505 1.00 88.62 127 MET A O 1
ATOM 1036 N N . ASP A 1 128 ? 16.215 -3.969 -9.430 1.00 91.06 128 ASP A N 1
ATOM 1037 C CA . ASP A 1 128 ? 17.317 -3.133 -9.892 1.00 91.06 128 ASP A CA 1
ATOM 1038 C C . ASP A 1 128 ? 17.714 -2.167 -8.767 1.00 91.06 128 ASP A C 1
ATOM 1040 O O . ASP A 1 128 ? 16.993 -1.223 -8.437 1.00 91.06 128 ASP A O 1
ATOM 1044 N N . TYR A 1 129 ? 18.851 -2.451 -8.132 1.00 89.38 129 TYR A N 1
ATOM 1045 C CA . TYR A 1 129 ? 19.319 -1.705 -6.966 1.00 89.38 129 TYR A CA 1
ATOM 1046 C C . TYR A 1 129 ? 19.710 -0.259 -7.297 1.00 89.38 129 TYR A C 1
ATOM 1048 O O . TYR A 1 129 ? 19.461 0.640 -6.492 1.00 89.38 129 TYR A O 1
ATOM 1056 N N . GLU A 1 130 ? 20.282 -0.014 -8.477 1.00 89.25 130 GLU A N 1
ATOM 1057 C CA . GLU A 1 130 ? 20.674 1.340 -8.880 1.00 89.25 130 GLU A CA 1
ATOM 1058 C C . GLU A 1 130 ? 19.432 2.178 -9.189 1.00 89.25 130 GLU A C 1
ATOM 1060 O O . GLU A 1 130 ? 19.299 3.286 -8.663 1.00 89.25 130 GLU A O 1
ATOM 1065 N N . ALA A 1 131 ? 18.460 1.611 -9.915 1.00 87.06 131 ALA A N 1
ATOM 1066 C CA . ALA A 1 131 ? 17.174 2.269 -10.136 1.00 87.06 131 ALA A CA 1
ATOM 1067 C C . ALA A 1 131 ? 16.450 2.547 -8.808 1.00 87.06 131 ALA A C 1
ATOM 1069 O O . ALA A 1 131 ? 15.925 3.637 -8.599 1.00 87.06 131 ALA A O 1
ATOM 1070 N N . GLN A 1 132 ? 16.455 1.596 -7.867 1.00 88.25 132 GLN A N 1
ATOM 1071 C CA . GLN A 1 132 ? 15.858 1.803 -6.546 1.00 88.25 132 GLN A CA 1
ATOM 1072 C C . GLN A 1 132 ? 16.524 2.962 -5.792 1.00 88.25 132 GLN A C 1
ATOM 1074 O O . GLN A 1 132 ? 15.840 3.781 -5.172 1.00 88.25 132 GLN A O 1
ATOM 1079 N N . LYS A 1 133 ? 17.857 3.031 -5.815 1.00 88.94 133 LYS A N 1
ATOM 1080 C CA . LYS A 1 133 ? 18.624 4.085 -5.147 1.00 88.94 133 LYS A CA 1
ATOM 1081 C C . LYS A 1 133 ? 18.322 5.459 -5.744 1.00 88.94 133 LYS A C 1
ATOM 1083 O O . LYS A 1 133 ? 18.117 6.408 -4.987 1.00 88.94 133 LYS A O 1
ATOM 1088 N N . GLU A 1 134 ? 18.243 5.552 -7.068 1.00 87.06 134 GLU A N 1
ATOM 1089 C CA . GLU A 1 134 ? 17.874 6.778 -7.778 1.00 87.06 134 GLU A CA 1
ATOM 1090 C C . GLU A 1 134 ? 16.441 7.216 -7.440 1.00 87.06 134 GLU A C 1
ATOM 1092 O O . GLU A 1 134 ? 16.229 8.354 -7.018 1.00 87.06 134 GLU A O 1
ATOM 1097 N N . LEU A 1 135 ? 15.471 6.298 -7.508 1.00 84.06 135 LEU A N 1
ATOM 1098 C CA . LEU A 1 135 ? 14.075 6.565 -7.146 1.00 84.06 135 LEU A CA 1
ATOM 1099 C C . LEU A 1 135 ? 13.936 7.046 -5.697 1.00 84.06 135 LEU A C 1
ATOM 1101 O O . LEU A 1 135 ? 13.233 8.017 -5.433 1.00 84.06 135 LEU A O 1
ATOM 1105 N N . ASN A 1 136 ? 14.627 6.406 -4.752 1.00 83.56 136 ASN A N 1
ATOM 1106 C CA . ASN A 1 136 ? 14.605 6.815 -3.345 1.00 83.56 136 ASN A CA 1
ATOM 1107 C C . ASN A 1 136 ? 15.230 8.199 -3.118 1.00 83.56 136 ASN A C 1
ATOM 1109 O O . ASN A 1 136 ? 14.830 8.899 -2.187 1.00 83.56 136 ASN A O 1
ATOM 1113 N N . SER A 1 137 ? 16.211 8.584 -3.937 1.00 85.19 137 SER A N 1
ATOM 1114 C CA . SER A 1 137 ? 16.830 9.909 -3.885 1.00 85.19 137 SER A CA 1
ATOM 1115 C C . SER A 1 137 ? 15.898 10.980 -4.457 1.00 85.19 137 SER A C 1
ATOM 1117 O O . SER A 1 137 ? 15.672 12.000 -3.808 1.00 85.19 137 SER A O 1
ATOM 1119 N N . ASN A 1 138 ? 15.325 10.731 -5.637 1.00 79.62 138 ASN A N 1
ATOM 1120 C CA . ASN A 1 138 ? 14.499 11.698 -6.369 1.00 79.62 138 ASN A CA 1
ATOM 1121 C C . ASN A 1 138 ? 13.103 11.866 -5.749 1.00 79.62 138 ASN A C 1
ATOM 1123 O O . ASN A 1 138 ? 12.591 12.978 -5.662 1.00 79.62 138 ASN A O 1
ATOM 1127 N N . TYR A 1 139 ? 12.517 10.775 -5.249 1.00 76.00 139 TYR A N 1
ATOM 1128 C CA . TYR A 1 139 ? 11.181 10.737 -4.643 1.00 76.00 139 TYR A CA 1
ATOM 1129 C C . TYR A 1 139 ? 11.236 10.463 -3.141 1.00 76.00 139 TYR A C 1
ATOM 1131 O O . TYR A 1 139 ? 10.423 9.707 -2.593 1.00 76.00 139 TYR A O 1
ATOM 1139 N N . ASN A 1 140 ? 12.232 11.047 -2.473 1.00 78.31 140 ASN A N 1
ATOM 1140 C CA . ASN A 1 140 ? 12.393 10.921 -1.033 1.00 78.31 140 ASN A CA 1
ATOM 1141 C C . ASN A 1 140 ? 11.090 11.313 -0.326 1.00 78.31 140 ASN A C 1
ATOM 1143 O O . ASN A 1 140 ? 10.588 12.417 -0.492 1.00 78.31 140 ASN A O 1
ATOM 1147 N N . TYR A 1 141 ? 10.567 10.430 0.524 1.00 71.81 141 TYR A N 1
ATOM 1148 C CA . TYR A 1 141 ? 9.319 10.678 1.242 1.00 71.81 141 TYR A CA 1
ATOM 1149 C C . TYR A 1 141 ? 9.279 12.048 1.936 1.00 71.81 141 TYR A C 1
ATOM 1151 O O . TYR A 1 141 ? 8.261 12.723 1.901 1.00 71.81 141 TYR A O 1
ATOM 1159 N N . ASN A 1 142 ? 10.389 12.503 2.525 1.00 73.62 142 ASN A N 1
ATOM 1160 C CA . ASN A 1 142 ? 10.420 13.778 3.243 1.00 73.62 142 ASN A CA 1
ATOM 1161 C C . ASN A 1 142 ? 10.205 15.002 2.341 1.00 73.62 142 ASN A C 1
ATOM 1163 O O . ASN A 1 142 ? 9.777 16.033 2.855 1.00 73.62 142 ASN A O 1
ATOM 1167 N N . THR A 1 143 ? 10.515 14.908 1.043 1.00 70.94 143 THR A N 1
ATOM 1168 C CA . THR A 1 143 ? 10.332 16.009 0.085 1.00 70.94 143 THR A CA 1
ATOM 1169 C C . THR A 1 143 ? 8.930 16.033 -0.510 1.00 70.94 143 THR A C 1
ATOM 1171 O O . THR A 1 143 ? 8.470 17.096 -0.906 1.00 70.94 143 THR A O 1
ATOM 1174 N N . ILE A 1 144 ? 8.238 14.892 -0.527 1.00 67.75 144 ILE A N 1
ATOM 1175 C CA . ILE A 1 144 ? 6.897 14.752 -1.114 1.00 67.75 144 IL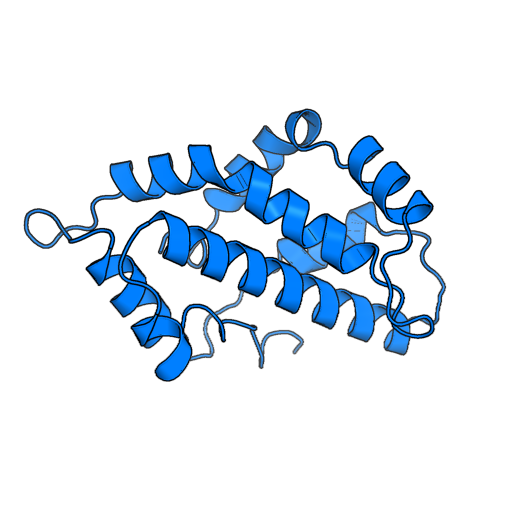E A CA 1
ATOM 1176 C C . ILE A 1 144 ? 5.801 14.488 -0.074 1.00 67.75 144 ILE A C 1
ATOM 1178 O O . ILE A 1 144 ? 4.644 14.333 -0.442 1.00 67.75 144 ILE A O 1
ATOM 1182 N N . LYS A 1 145 ? 6.131 14.390 1.221 1.00 69.06 145 LYS A N 1
ATOM 1183 C CA . LYS A 1 145 ? 5.169 14.037 2.283 1.00 69.06 145 LYS A CA 1
ATOM 1184 C C . LYS A 1 145 ? 3.964 14.974 2.322 1.00 69.06 145 LYS A C 1
ATOM 1186 O O . LYS A 1 145 ? 2.878 14.515 2.642 1.00 69.06 145 LYS A O 1
ATOM 1191 N N . ASP A 1 146 ? 4.154 16.250 1.991 1.00 68.25 146 ASP A N 1
ATOM 1192 C CA . ASP A 1 146 ? 3.086 17.247 2.011 1.00 68.25 146 ASP A CA 1
ATOM 1193 C C . ASP A 1 146 ? 2.174 17.058 0.786 1.00 68.25 146 ASP A C 1
ATOM 1195 O O . ASP A 1 146 ? 0.955 17.073 0.930 1.00 68.25 146 ASP A O 1
ATOM 1199 N N . ASP A 1 147 ? 2.746 16.720 -0.378 1.00 64.50 147 ASP A N 1
ATOM 1200 C CA . ASP A 1 147 ? 1.998 16.304 -1.576 1.00 64.50 147 ASP A CA 1
ATOM 1201 C C . ASP A 1 147 ? 1.250 14.973 -1.351 1.00 64.50 147 ASP A C 1
ATOM 1203 O O . ASP A 1 147 ? 0.126 14.791 -1.822 1.00 64.50 147 ASP A O 1
ATOM 1207 N N . LEU A 1 148 ? 1.852 14.034 -0.611 1.00 62.50 148 LEU A N 1
ATOM 1208 C CA . LEU A 1 148 ? 1.246 12.747 -0.253 1.00 62.50 148 LEU A CA 1
ATOM 1209 C C . LEU A 1 148 ? 0.162 12.889 0.820 1.00 62.50 148 LEU A C 1
ATOM 1211 O O . LEU A 1 148 ? -0.831 12.166 0.778 1.00 62.50 148 LEU A O 1
ATOM 1215 N N . ALA A 1 149 ? 0.327 13.807 1.773 1.00 61.88 149 ALA A N 1
ATOM 1216 C CA . ALA A 1 149 ? -0.693 14.134 2.762 1.00 61.88 149 ALA A CA 1
ATOM 1217 C C . ALA A 1 149 ? -1.879 14.845 2.097 1.00 61.88 149 ALA A C 1
ATOM 1219 O O . ALA A 1 149 ? -3.028 14.472 2.334 1.00 61.88 149 ALA A O 1
ATOM 1220 N N . ASP A 1 150 ? -1.623 15.793 1.192 1.00 58.88 150 ASP A N 1
ATOM 1221 C CA . ASP A 1 150 ? -2.663 16.387 0.347 1.00 58.88 150 ASP A CA 1
ATOM 1222 C C . ASP A 1 150 ? -3.372 15.306 -0.490 1.00 58.88 150 ASP A C 1
ATOM 1224 O O . ASP A 1 150 ? -4.597 15.267 -0.566 1.00 58.88 150 ASP A O 1
ATOM 1228 N N . PHE A 1 151 ? -2.638 14.327 -1.022 1.00 55.25 151 PHE A N 1
ATOM 1229 C CA . PHE A 1 151 ? -3.226 13.174 -1.708 1.00 55.25 151 PHE A CA 1
ATOM 1230 C C . PHE A 1 151 ? -4.098 12.292 -0.794 1.00 55.25 151 PHE A C 1
ATOM 1232 O O . PHE A 1 151 ? -5.228 11.971 -1.165 1.00 55.25 151 PHE A O 1
ATOM 1239 N N . ALA A 1 152 ? -3.628 11.954 0.411 1.00 50.28 152 ALA A N 1
ATOM 1240 C CA . ALA A 1 152 ? -4.388 11.184 1.401 1.00 50.28 152 ALA A CA 1
ATOM 1241 C C . ALA A 1 152 ? -5.671 11.899 1.862 1.00 50.28 152 ALA A C 1
ATOM 1243 O O . ALA A 1 152 ? -6.629 11.250 2.283 1.00 50.28 152 ALA A O 1
ATOM 1244 N N . THR A 1 153 ? -5.719 13.230 1.737 1.00 47.78 153 THR A N 1
ATOM 1245 C CA . THR A 1 153 ? -6.888 14.047 2.099 1.00 47.78 153 THR A CA 1
ATOM 1246 C C . THR A 1 153 ? -7.904 14.235 0.954 1.00 47.78 153 THR A C 1
ATOM 1248 O O . THR A 1 153 ? -9.044 14.642 1.220 1.00 47.78 153 THR A O 1
ATOM 1251 N N . ARG A 1 154 ? -7.579 13.864 -0.301 1.00 47.75 154 ARG A N 1
ATOM 1252 C CA . ARG A 1 154 ? -8.493 13.902 -1.474 1.00 47.75 154 ARG A CA 1
ATOM 1253 C C . ARG A 1 154 ? -9.498 12.722 -1.499 1.00 47.75 154 ARG A C 1
ATOM 1255 O O . ARG A 1 154 ? -9.296 11.715 -0.821 1.00 47.75 154 ARG A O 1
ATOM 1262 N N . PRO A 1 155 ? -10.646 12.812 -2.211 1.00 42.97 155 PRO A N 1
ATOM 1263 C CA . PRO A 1 155 ? -11.810 11.989 -1.874 1.00 42.97 155 PRO A CA 1
ATOM 1264 C C . PRO A 1 155 ? -11.765 10.477 -2.169 1.00 42.97 155 PRO A C 1
ATOM 1266 O O . PRO A 1 155 ? -11.583 10.034 -3.295 1.00 42.97 155 PRO A O 1
ATOM 1269 N N . GLN A 1 156 ? -12.156 9.742 -1.118 1.00 44.09 156 GLN A N 1
ATOM 1270 C CA . GLN A 1 156 ? -12.883 8.461 -1.004 1.00 44.09 156 GLN A CA 1
ATOM 1271 C C . GLN A 1 156 ? -12.117 7.133 -0.913 1.00 44.09 156 GLN A C 1
ATOM 1273 O O . GLN A 1 156 ? -12.616 6.267 -0.202 1.00 44.09 156 GLN A O 1
ATOM 1278 N N . PHE A 1 157 ? -10.935 6.947 -1.505 1.00 43.31 157 PHE A N 1
ATOM 1279 C CA . PHE A 1 157 ? -10.228 5.655 -1.374 1.00 43.31 157 PHE A CA 1
ATOM 1280 C C . PHE A 1 157 ? -9.237 5.581 -0.209 1.00 43.31 157 PHE A C 1
ATOM 1282 O O . PHE A 1 157 ? -9.164 4.552 0.450 1.00 43.31 157 PHE A O 1
ATOM 1289 N N . LEU A 1 158 ? -8.539 6.679 0.094 1.00 43.34 158 LEU A N 1
ATOM 1290 C CA . LEU A 1 158 ? -7.625 6.757 1.245 1.00 43.34 158 LEU A CA 1
ATOM 1291 C C . LEU A 1 158 ? -8.314 7.213 2.539 1.00 43.34 158 LEU A C 1
ATOM 1293 O O . LEU A 1 158 ? -7.701 7.209 3.598 1.00 43.34 158 LEU A O 1
ATOM 1297 N N . ARG A 1 159 ? -9.602 7.578 2.454 1.00 48.00 159 ARG A N 1
ATOM 1298 C CA . ARG A 1 159 ? -10.454 7.899 3.612 1.00 48.00 159 ARG A CA 1
ATOM 1299 C C . ARG A 1 159 ? -11.205 6.683 4.169 1.00 48.00 159 ARG A C 1
ATOM 1301 O O . ARG A 1 159 ? -12.055 6.857 5.039 1.00 48.00 159 ARG A O 1
ATOM 1308 N N . TRP A 1 160 ? -10.963 5.483 3.636 1.00 42.97 160 TRP A N 1
ATOM 1309 C CA . TRP A 1 160 ? -11.370 4.254 4.319 1.00 42.97 160 TRP A CA 1
ATOM 1310 C C . TRP A 1 160 ? -10.357 3.878 5.375 1.00 42.97 160 TRP A C 1
ATOM 1312 O O . TRP A 1 160 ? -9.152 4.156 5.211 1.00 42.97 160 TRP A O 1
#

Secondary structure (DSSP, 8-state):
-GGG----HHHHSHHHHTT--SHHHHHHHHHHHHHHHHHHHHHHHHHHH-S----HHHHHHHHHH----TT-TTHHHHHHHHHHHHSPPBTTB--HHHHHHHHHHHHHHHHHHHHHHHTEETTTTEE-HHHHHHHHHHT-HHHHHHHHHHHHHSSSSTT-

Organism: Plasmodium falciparum (NCBI:txid5833)

Foldseek 3Di:
DLQVDQQQCCQQPPVNLVVPPELVSLLVSLLCSLLVLLLVQLVVVCVVVPVPPPCCPVVVCVSLQDDDNPNDPRSLVRNVVSVCNHQPADPPHGPQVVLVVSCVVRVQSSVLSSLQSNQQDPVVRGGDPVSSVVSCVVPPCVVCVVVVVVSCVDDDDSSD

pLDDT: mean 75.69, std 15.28, range [42.97, 95.19]

InterPro domains:
  IPR008602 Duffy-antigen binding domain [PF05424] (1-159)
  IPR042202 Duffy-antigen binding superfamily [G3DSA:1.20.1310.20] (1-140)

Radius of gyration: 16.13 Å; chains: 1; bounding box: 42×33×44 Å